Protein AF-A0A963VW65-F1 (afdb_monomer_lite)

Sequence (55 aa):
MQSQVPLIPELARHLVAAGGKRIRPVLTLLAARLCDYRGTRQIDLAACVEFIHTA

Foldseek 3Di:
DDDPDPVVVVVVVVLVVVPDPLVQLVVLVVVCVVVVNPDDVSVVVSVVRVVVVSD

Secondary structure (DSSP, 8-state):
---SSTHHHHHHHHHHHT----HHHHHHHHHHHHTT--SSHHHHHHHHHHHHHH-

Structure (mmCIF, N/CA/C/O backbone):
data_AF-A0A963VW65-F1
#
_entry.id   AF-A0A963VW65-F1
#
loop_
_atom_site.group_PDB
_atom_site.id
_atom_site.type_symbol
_atom_site.label_atom_id
_atom_site.label_alt_id
_atom_site.label_comp_id
_atom_site.label_asym_id
_atom_site.label_entity_id
_atom_site.label_seq_id
_atom_site.pdbx_PDB_ins_code
_atom_site.Cartn_x
_atom_site.Cartn_y
_atom_site.Cartn_z
_atom_site.occupancy
_atom_site.B_iso_or_equiv
_atom_site.auth_seq_id
_atom_site.auth_comp_id
_atom_site.auth_asym_id
_atom_site.auth_atom_id
_atom_site.pdbx_PDB_model_num
ATOM 1 N N . MET A 1 1 ? -12.496 7.360 5.816 1.00 62.53 1 MET A N 1
ATOM 2 C CA . MET A 1 1 ? -12.120 7.684 7.209 1.00 62.53 1 MET A CA 1
ATOM 3 C C . MET A 1 1 ? -13.319 8.323 7.883 1.00 62.53 1 MET A C 1
ATOM 5 O O . MET A 1 1 ? -13.800 9.333 7.384 1.00 62.53 1 MET A O 1
ATOM 9 N N . GLN A 1 2 ? -13.837 7.712 8.945 1.00 75.31 2 GLN A N 1
ATOM 10 C CA . GLN A 1 2 ? -14.915 8.272 9.762 1.00 75.31 2 GLN A CA 1
ATOM 11 C C . GLN A 1 2 ? -14.318 8.627 11.129 1.00 75.31 2 GLN A C 1
ATOM 13 O O . GLN A 1 2 ? -13.611 7.810 11.710 1.00 75.31 2 GLN A O 1
ATOM 18 N N . SER A 1 3 ? -14.547 9.850 11.603 1.00 85.31 3 SER A N 1
ATOM 19 C CA . SER A 1 3 ? -14.145 10.309 12.936 1.00 85.31 3 SER A CA 1
ATOM 20 C C . SER A 1 3 ? -15.277 11.136 13.529 1.00 85.31 3 SER A C 1
ATOM 22 O O . SER A 1 3 ? -15.945 11.869 12.800 1.00 85.31 3 SER A O 1
ATOM 24 N N . GLN A 1 4 ? -15.469 11.033 14.844 1.00 85.62 4 GLN A N 1
ATOM 25 C CA . GLN A 1 4 ? -16.390 11.892 15.594 1.00 85.62 4 GLN A CA 1
ATOM 26 C C . GLN A 1 4 ? -15.877 13.338 15.698 1.00 85.62 4 GLN A C 1
ATOM 28 O O . GLN A 1 4 ? -16.644 14.240 16.013 1.00 85.62 4 GLN A O 1
ATOM 33 N N . VAL A 1 5 ? -14.591 13.566 15.399 1.00 89.69 5 VAL A N 1
ATOM 34 C CA . VAL A 1 5 ? -13.983 14.896 15.307 1.00 89.69 5 VAL A CA 1
ATOM 35 C C . VAL A 1 5 ? -14.013 15.349 13.839 1.00 89.69 5 VAL A C 1
ATOM 37 O O . VAL A 1 5 ? -13.275 14.777 13.031 1.00 89.69 5 VAL A O 1
ATOM 40 N N . PRO A 1 6 ? -14.811 16.373 13.471 1.00 85.12 6 PRO A N 1
ATOM 41 C CA . PRO A 1 6 ? -15.041 16.768 12.073 1.00 85.12 6 PRO A CA 1
ATOM 42 C C . PRO A 1 6 ? -13.787 17.225 11.319 1.00 85.12 6 PRO A C 1
ATOM 44 O O . PRO A 1 6 ? -13.694 17.031 10.108 1.00 85.12 6 PRO A O 1
ATOM 47 N N . LEU A 1 7 ? -12.804 17.776 12.038 1.00 89.00 7 LEU A N 1
ATOM 48 C CA . LEU A 1 7 ? -11.556 18.282 11.460 1.00 89.00 7 LEU A CA 1
ATOM 49 C C . LEU A 1 7 ? -10.691 17.163 10.854 1.00 89.00 7 LEU A C 1
ATOM 51 O O . LEU A 1 7 ? -10.023 17.359 9.845 1.00 89.00 7 LEU A O 1
ATOM 55 N N . ILE A 1 8 ? -10.726 15.962 11.439 1.00 85.88 8 ILE A N 1
ATOM 56 C CA . ILE A 1 8 ? -9.902 14.821 11.013 1.00 85.88 8 ILE A CA 1
ATOM 57 C C . ILE A 1 8 ? -10.204 14.387 9.563 1.00 85.88 8 ILE A C 1
ATOM 59 O O . ILE A 1 8 ? -9.273 14.319 8.758 1.00 85.88 8 ILE A O 1
ATOM 63 N N . PRO A 1 9 ? -11.463 14.095 9.170 1.00 84.44 9 PRO A N 1
ATOM 64 C CA . PRO A 1 9 ? -11.773 13.731 7.790 1.00 84.44 9 PRO A CA 1
ATOM 65 C C . PRO A 1 9 ? -11.601 14.900 6.815 1.00 84.44 9 PRO A C 1
ATOM 67 O O . PRO A 1 9 ? -11.371 14.660 5.632 1.00 84.44 9 PRO A O 1
ATOM 70 N N . GLU A 1 10 ? -11.709 16.147 7.272 1.00 86.44 10 GLU A N 1
ATOM 71 C CA . GLU A 1 10 ? -11.475 17.325 6.437 1.00 86.44 10 GLU A CA 1
ATOM 72 C C . GLU A 1 10 ? -10.000 17.466 6.056 1.00 86.44 10 GLU A C 1
ATOM 74 O O . GLU A 1 10 ? -9.682 17.539 4.870 1.00 86.44 10 GLU A O 1
ATOM 79 N N . LEU A 1 11 ? -9.105 17.380 7.040 1.00 83.12 11 LEU A N 1
ATOM 80 C CA . LEU A 1 11 ? -7.659 17.442 6.838 1.00 83.12 11 LEU A CA 1
ATOM 81 C C . LEU A 1 11 ? -7.173 16.259 5.984 1.00 83.12 11 LEU A C 1
ATOM 83 O O . LEU A 1 11 ? -6.439 16.447 5.014 1.00 83.12 11 LEU A O 1
ATOM 87 N N . ALA A 1 12 ? -7.682 15.051 6.251 1.00 82.19 12 ALA A N 1
ATOM 88 C CA . ALA A 1 12 ? -7.402 13.871 5.432 1.00 82.19 12 ALA A CA 1
ATOM 89 C C . ALA A 1 12 ? -7.861 14.037 3.971 1.00 82.19 12 ALA A C 1
ATOM 91 O O . ALA A 1 12 ? -7.124 13.685 3.050 1.00 82.19 12 ALA A O 1
ATOM 92 N N . ARG A 1 13 ? -9.057 14.598 3.729 1.00 84.19 13 ARG A N 1
ATOM 93 C CA . ARG A 1 13 ? -9.524 14.905 2.364 1.00 84.19 13 ARG A CA 1
ATOM 94 C C . ARG A 1 13 ? -8.632 15.932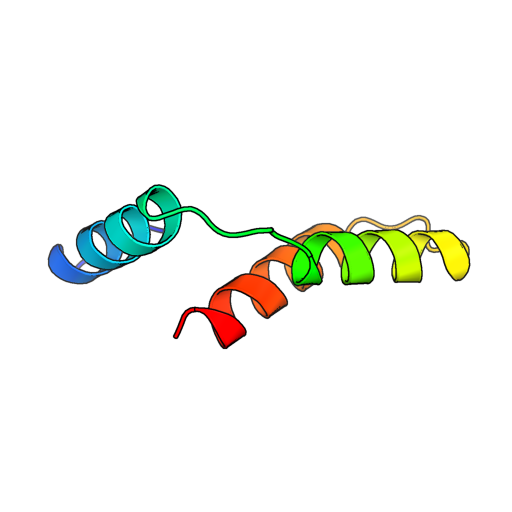 1.683 1.00 84.19 13 ARG A C 1
ATOM 96 O O . ARG A 1 13 ? -8.332 15.758 0.507 1.00 84.19 13 ARG A O 1
ATOM 103 N N . HIS A 1 14 ? -8.207 16.966 2.404 1.00 82.75 14 HIS A N 1
ATOM 104 C CA . HIS A 1 14 ? -7.345 18.010 1.859 1.00 82.75 14 HIS A CA 1
ATOM 105 C C . HIS A 1 14 ? -5.987 17.445 1.421 1.00 82.75 14 HIS A C 1
ATOM 107 O O . HIS A 1 14 ? -5.537 17.712 0.311 1.00 82.75 14 HIS A O 1
ATOM 113 N N . LEU A 1 15 ? -5.389 16.570 2.234 1.00 76.69 15 LEU A N 1
ATOM 114 C CA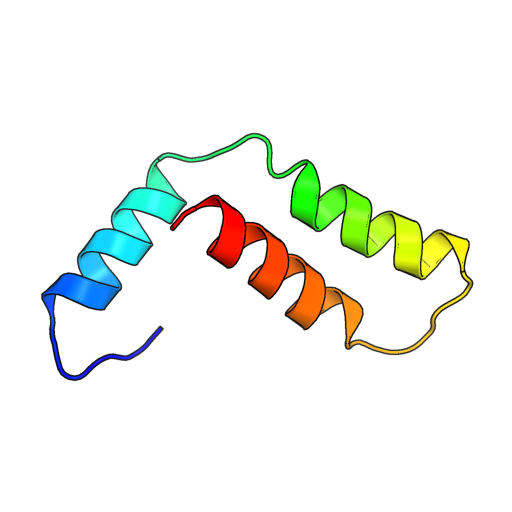 . LEU A 1 15 ? -4.141 15.871 1.914 1.00 76.69 15 LEU A CA 1
ATOM 115 C C . LEU A 1 15 ? -4.277 14.931 0.707 1.00 76.69 15 LEU A C 1
ATOM 117 O O . LEU A 1 15 ? -3.405 14.894 -0.159 1.00 76.69 15 LEU A O 1
ATOM 121 N N . VAL A 1 16 ? -5.387 14.193 0.606 1.00 80.38 16 VAL A N 1
ATOM 122 C CA . VAL A 1 16 ? -5.655 13.342 -0.565 1.00 80.38 16 VAL A CA 1
ATOM 123 C C . VAL A 1 16 ? -5.850 14.190 -1.828 1.00 80.38 16 VAL A C 1
ATOM 125 O O . VAL A 1 16 ? -5.311 13.839 -2.880 1.00 80.38 16 VAL A O 1
ATOM 128 N N . ALA A 1 17 ? -6.582 15.303 -1.721 1.00 80.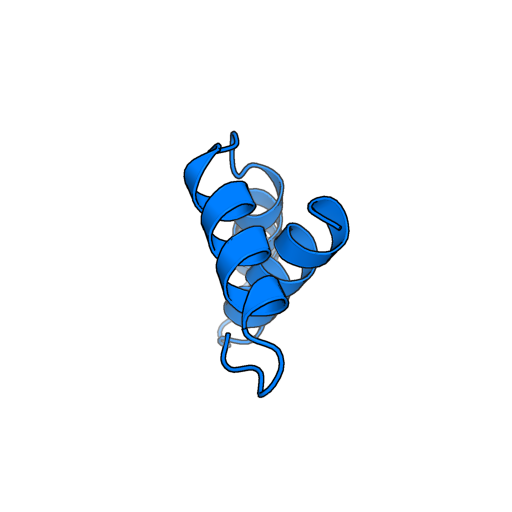62 17 ALA A N 1
ATOM 129 C CA . ALA A 1 17 ? -6.887 16.218 -2.822 1.00 80.62 17 ALA A CA 1
ATOM 130 C C . ALA A 1 17 ? -5.673 17.035 -3.292 1.00 80.62 17 ALA A C 1
ATOM 132 O O . ALA A 1 17 ? -5.586 17.349 -4.476 1.00 80.62 17 ALA A O 1
ATOM 133 N N . ALA A 1 18 ? -4.706 17.309 -2.409 1.00 79.69 18 ALA A N 1
ATOM 134 C CA . ALA A 1 18 ? -3.428 17.936 -2.755 1.00 79.69 18 ALA A CA 1
ATOM 135 C C . ALA A 1 18 ? -2.588 17.089 -3.738 1.00 79.69 18 ALA A C 1
ATOM 137 O O . ALA A 1 18 ? -1.624 17.577 -4.328 1.00 79.69 18 ALA A O 1
ATOM 138 N N . GLY A 1 19 ? -2.975 15.827 -3.955 1.00 74.75 19 GLY A N 1
ATOM 139 C CA . GLY A 1 19 ? -2.355 14.938 -4.925 1.00 74.75 19 GLY A CA 1
ATOM 140 C C . GLY A 1 19 ? -1.087 14.280 -4.388 1.00 74.75 19 GLY A C 1
ATOM 141 O O . GLY A 1 19 ? -0.900 14.101 -3.186 1.00 74.75 19 GLY A O 1
ATOM 142 N N . GLY A 1 20 ? -0.241 13.818 -5.303 1.00 81.06 20 GLY A N 1
ATOM 143 C CA . GLY A 1 20 ? 0.989 13.099 -4.993 1.00 81.06 20 GLY A CA 1
ATOM 144 C C . GLY A 1 20 ? 1.314 12.095 -6.088 1.00 81.06 20 GLY A C 1
ATOM 145 O O . GLY A 1 20 ? 0.426 11.576 -6.758 1.00 81.06 20 GLY A O 1
ATOM 146 N N . LYS A 1 21 ? 2.600 11.795 -6.279 1.00 88.94 21 LYS A N 1
ATOM 147 C CA . LYS A 1 21 ? 3.045 10.867 -7.334 1.00 88.94 21 LYS A CA 1
ATOM 148 C C . LYS A 1 21 ? 2.614 9.412 -7.080 1.00 88.94 21 LYS A C 1
ATOM 150 O O . LYS A 1 21 ? 2.787 8.578 -7.959 1.00 88.94 21 LYS A O 1
ATOM 155 N N . ARG A 1 22 ? 2.115 9.096 -5.872 1.00 90.25 22 ARG A N 1
ATOM 156 C CA . ARG A 1 22 ? 1.684 7.756 -5.418 1.00 90.25 22 ARG A CA 1
ATOM 157 C C . ARG A 1 22 ? 2.708 6.644 -5.698 1.00 90.25 22 ARG A C 1
ATOM 159 O O . ARG A 1 22 ? 2.356 5.483 -5.870 1.00 90.25 22 ARG A O 1
ATOM 166 N N . ILE A 1 23 ? 3.999 6.984 -5.700 1.00 94.56 23 ILE A N 1
ATOM 167 C CA . ILE A 1 23 ? 5.080 6.028 -5.991 1.00 94.56 23 ILE A CA 1
ATOM 168 C C . ILE A 1 23 ? 5.145 4.945 -4.909 1.00 94.56 23 ILE A C 1
ATOM 170 O O . ILE A 1 23 ? 5.356 3.778 -5.215 1.00 94.56 23 ILE A O 1
ATOM 174 N N . ARG A 1 24 ? 4.918 5.310 -3.644 1.00 94.94 24 ARG A N 1
ATOM 175 C CA . ARG A 1 24 ? 5.015 4.394 -2.500 1.00 94.94 24 ARG A CA 1
ATOM 176 C C . ARG A 1 24 ? 3.978 3.263 -2.549 1.00 94.94 24 ARG A C 1
ATOM 178 O O . ARG A 1 24 ? 4.403 2.110 -2.526 1.00 94.94 24 ARG A O 1
ATOM 185 N N . PRO A 1 25 ? 2.662 3.526 -2.688 1.00 95.81 25 PRO A N 1
ATOM 186 C CA . PRO A 1 25 ? 1.682 2.454 -2.820 1.00 95.81 25 PRO A CA 1
ATOM 187 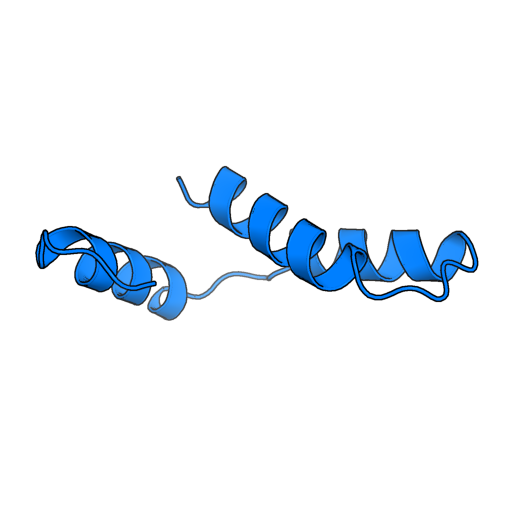C C . PRO A 1 25 ? 1.929 1.610 -4.075 1.00 95.81 25 PRO A C 1
ATOM 189 O O . PRO A 1 25 ? 1.812 0.390 -4.008 1.00 95.81 25 PRO A O 1
ATOM 192 N N . VAL A 1 26 ? 2.351 2.216 -5.194 1.00 96.75 26 VAL A N 1
ATOM 193 C CA . VAL A 1 26 ? 2.706 1.468 -6.414 1.00 96.75 26 VAL A CA 1
ATOM 194 C C . VAL A 1 26 ? 3.864 0.500 -6.160 1.00 96.75 26 VAL A C 1
ATOM 196 O O . VAL A 1 26 ? 3.763 -0.666 -6.534 1.00 96.75 26 VAL A O 1
ATOM 199 N N . LEU A 1 27 ? 4.928 0.934 -5.481 1.00 97.69 27 LEU A N 1
ATOM 200 C CA . LEU A 1 27 ? 6.054 0.064 -5.133 1.00 97.69 27 LEU A CA 1
ATOM 201 C C . LEU A 1 27 ? 5.632 -1.089 -4.214 1.00 97.69 27 LEU A C 1
ATOM 203 O O . LEU A 1 27 ? 6.037 -2.221 -4.459 1.00 97.69 27 LEU A O 1
ATOM 207 N N . THR A 1 28 ? 4.776 -0.843 -3.218 1.00 97.62 28 THR A N 1
ATOM 208 C CA . THR A 1 28 ? 4.253 -1.900 -2.333 1.00 97.62 28 THR A CA 1
ATOM 209 C C . THR A 1 28 ? 3.457 -2.952 -3.111 1.00 97.62 28 THR A C 1
ATOM 211 O O . THR A 1 28 ? 3.643 -4.154 -2.911 1.00 97.62 28 THR A O 1
ATOM 214 N N . LEU A 1 29 ? 2.600 -2.519 -4.041 1.00 97.88 29 LEU A N 1
ATOM 215 C CA . LEU A 1 29 ? 1.822 -3.425 -4.888 1.00 97.88 29 LEU A CA 1
ATOM 216 C C . LEU A 1 29 ? 2.715 -4.223 -5.848 1.00 97.88 29 LEU A C 1
ATOM 218 O O . LEU A 1 29 ? 2.509 -5.425 -6.026 1.00 97.88 29 LEU A O 1
ATOM 222 N N . LEU A 1 30 ? 3.707 -3.572 -6.462 1.00 98.06 30 LEU A N 1
ATOM 223 C CA . LEU A 1 30 ? 4.649 -4.226 -7.371 1.00 98.06 30 LEU A CA 1
ATOM 224 C C . LEU A 1 30 ? 5.545 -5.225 -6.638 1.00 98.06 30 LEU A C 1
ATOM 226 O O . LEU A 1 30 ? 5.749 -6.316 -7.157 1.00 98.06 30 LEU A O 1
ATOM 230 N N . ALA A 1 31 ? 6.009 -4.906 -5.428 1.00 98.19 31 ALA A N 1
ATOM 231 C CA . ALA A 1 31 ? 6.783 -5.823 -4.595 1.00 98.19 31 ALA A CA 1
ATOM 232 C C . ALA A 1 31 ? 5.981 -7.088 -4.247 1.00 98.19 31 ALA A C 1
ATOM 234 O O . ALA A 1 31 ? 6.493 -8.196 -4.375 1.00 98.19 31 ALA A O 1
ATOM 235 N N . ALA A 1 32 ? 4.699 -6.945 -3.892 1.00 98.19 32 ALA A N 1
ATOM 236 C CA . ALA A 1 32 ? 3.826 -8.092 -3.649 1.00 98.19 32 ALA A CA 1
ATOM 237 C C . ALA A 1 32 ? 3.678 -8.984 -4.895 1.00 98.19 32 ALA A C 1
ATOM 239 O O . ALA A 1 32 ? 3.762 -10.206 -4.786 1.00 98.19 32 ALA A O 1
ATOM 240 N N . ARG A 1 33 ? 3.519 -8.382 -6.083 1.00 97.69 33 ARG A N 1
ATOM 241 C CA . ARG A 1 33 ? 3.477 -9.123 -7.357 1.00 97.69 33 ARG A CA 1
ATOM 242 C C . ARG A 1 33 ? 4.805 -9.812 -7.678 1.00 97.69 33 ARG A C 1
ATOM 244 O O . ARG A 1 33 ? 4.793 -10.952 -8.121 1.00 97.69 33 ARG A O 1
ATOM 251 N N . LEU A 1 34 ? 5.931 -9.140 -7.436 1.00 98.38 34 LEU A N 1
ATOM 252 C CA . LEU A 1 34 ? 7.282 -9.682 -7.628 1.00 98.38 34 LEU A CA 1
ATOM 253 C C . LEU A 1 34 ? 7.537 -10.926 -6.767 1.00 98.38 34 LEU A C 1
ATOM 255 O O . LEU A 1 34 ? 8.248 -11.828 -7.194 1.00 98.38 34 LEU A O 1
ATOM 259 N N . CYS A 1 35 ? 6.921 -10.991 -5.588 1.00 98.12 35 CYS A N 1
ATOM 260 C 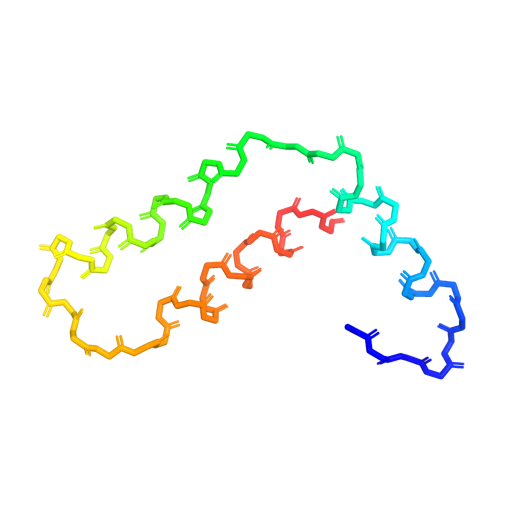CA . CYS A 1 35 ? 7.011 -12.125 -4.670 1.00 98.12 35 CYS A CA 1
ATOM 261 C C . CYS A 1 35 ? 5.933 -13.211 -4.900 1.00 98.12 35 CYS A C 1
ATOM 263 O O . CYS A 1 35 ? 5.731 -14.039 -4.015 1.00 98.12 35 CYS A O 1
ATOM 265 N N . ASP A 1 36 ? 5.206 -13.185 -6.027 1.00 97.88 36 ASP A N 1
ATOM 266 C CA . ASP A 1 36 ? 4.042 -14.047 -6.332 1.00 97.88 36 ASP A CA 1
ATOM 267 C C . ASP A 1 36 ? 2.992 -14.096 -5.200 1.00 97.88 36 ASP A C 1
ATOM 269 O O . ASP A 1 36 ? 2.348 -15.115 -4.938 1.00 97.88 36 ASP A O 1
ATOM 273 N N . TYR A 1 37 ? 2.800 -12.984 -4.481 1.00 98.00 37 TYR A N 1
ATOM 274 C CA . TYR A 1 37 ? 1.790 -12.919 -3.431 1.00 98.00 37 TYR A CA 1
ATOM 275 C C . TYR A 1 37 ? 0.382 -12.857 -4.037 1.00 98.00 37 TYR A C 1
ATOM 277 O O . TYR A 1 37 ? 0.035 -11.911 -4.744 1.00 98.00 37 TYR A O 1
ATOM 285 N N . ARG A 1 38 ? -0.460 -13.843 -3.705 1.00 96.44 38 ARG A N 1
ATOM 286 C CA . ARG A 1 38 ? -1.824 -13.994 -4.257 1.00 96.44 38 ARG A CA 1
ATOM 287 C C . ARG A 1 38 ? -2.949 -13.509 -3.345 1.00 96.44 38 ARG A C 1
ATOM 289 O O . ARG A 1 38 ? -4.118 -13.658 -3.684 1.00 96.44 38 ARG A O 1
ATOM 296 N N . GLY A 1 39 ? -2.615 -12.975 -2.173 1.00 96.50 39 GLY A N 1
ATOM 297 C CA . GLY A 1 39 ? -3.616 -12.411 -1.270 1.00 96.50 39 GLY A CA 1
ATOM 298 C C . GLY A 1 39 ? -3.979 -10.967 -1.618 1.00 96.50 39 GLY A C 1
ATOM 299 O O . GLY A 1 39 ? -3.647 -10.459 -2.689 1.00 96.50 39 GLY A O 1
ATOM 300 N N . THR A 1 40 ? -4.658 -10.304 -0.682 1.00 97.25 40 THR A N 1
ATOM 301 C CA . THR A 1 40 ? -5.129 -8.914 -0.824 1.00 97.25 40 THR A CA 1
ATOM 302 C C . THR A 1 40 ? -4.515 -7.944 0.187 1.00 97.25 40 THR A C 1
ATOM 304 O O . THR A 1 40 ? -4.698 -6.736 0.059 1.00 97.25 40 THR A O 1
ATOM 307 N N . ARG A 1 41 ? -3.726 -8.437 1.155 1.00 97.50 41 ARG A N 1
ATOM 308 C CA . ARG A 1 41 ? -3.124 -7.614 2.224 1.00 97.50 41 ARG A CA 1
ATOM 309 C C . ARG A 1 41 ? -2.219 -6.491 1.713 1.00 97.50 41 ARG A C 1
ATOM 311 O O . ARG A 1 41 ? -2.039 -5.491 2.394 1.00 97.50 41 ARG A O 1
ATOM 318 N N . GLN A 1 42 ? -1.646 -6.637 0.521 1.00 97.12 42 GLN A N 1
ATOM 319 C CA . GLN A 1 42 ? -0.848 -5.608 -0.143 1.00 97.12 42 GLN A CA 1
ATOM 320 C C . GLN A 1 42 ? -1.641 -4.328 -0.429 1.00 97.12 42 GLN A C 1
ATOM 322 O O . GLN A 1 42 ? -1.035 -3.267 -0.516 1.00 97.12 42 GLN A O 1
ATOM 327 N N . ILE A 1 43 ? -2.969 -4.414 -0.568 1.00 96.88 43 ILE A N 1
ATOM 328 C CA . ILE A 1 43 ? -3.842 -3.253 -0.781 1.00 96.88 43 ILE A CA 1
ATOM 329 C C . ILE A 1 43 ? -3.892 -2.417 0.499 1.00 96.88 43 ILE A C 1
ATOM 331 O O . ILE A 1 43 ? -3.583 -1.225 0.467 1.00 96.88 43 ILE A O 1
ATOM 335 N N . ASP A 1 44 ? -4.189 -3.061 1.630 1.00 97.12 44 ASP A N 1
ATOM 336 C CA . ASP A 1 44 ? -4.228 -2.401 2.936 1.00 97.12 44 ASP A CA 1
ATOM 337 C C . ASP A 1 44 ? -2.843 -1.871 3.323 1.00 97.12 44 ASP A C 1
ATOM 339 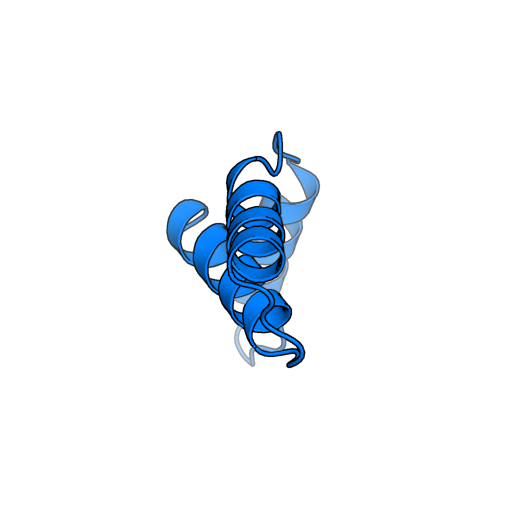O O . ASP A 1 44 ? -2.711 -0.729 3.754 1.00 97.12 44 ASP A O 1
ATOM 343 N N . LEU A 1 45 ? -1.783 -2.648 3.073 1.00 96.62 45 LEU A N 1
ATOM 344 C CA . LEU A 1 45 ? -0.403 -2.214 3.306 1.00 96.62 45 LEU A CA 1
ATOM 345 C C . LEU A 1 45 ? -0.013 -1.012 2.439 1.00 96.62 45 LEU A C 1
ATOM 347 O O . LEU A 1 45 ? 0.624 -0.088 2.939 1.00 96.62 45 LEU A O 1
ATOM 351 N N . ALA A 1 46 ? -0.393 -0.988 1.160 1.00 96.12 46 ALA A N 1
ATOM 352 C CA . ALA A 1 46 ? -0.133 0.151 0.283 1.00 96.12 46 ALA A CA 1
ATOM 353 C C . ALA A 1 46 ? -0.838 1.421 0.790 1.00 96.12 46 ALA A C 1
ATOM 355 O O . ALA A 1 46 ? -0.230 2.493 0.793 1.00 96.12 46 ALA A O 1
ATOM 356 N N . ALA A 1 47 ? -2.078 1.294 1.274 1.00 92.81 47 ALA A N 1
ATOM 357 C CA . ALA A 1 47 ? -2.808 2.396 1.894 1.00 92.81 47 ALA A CA 1
ATOM 358 C C . ALA A 1 47 ? -2.143 2.864 3.201 1.00 92.81 47 ALA A C 1
ATOM 360 O O . ALA A 1 47 ? -1.932 4.062 3.383 1.00 92.81 47 ALA A O 1
ATOM 361 N N . CYS A 1 48 ? -1.747 1.939 4.081 1.00 94.00 48 CYS A N 1
ATOM 362 C CA . CYS A 1 48 ? -1.034 2.258 5.319 1.00 94.00 48 CYS A CA 1
ATOM 363 C C . CYS A 1 48 ? 0.284 2.996 5.056 1.00 94.00 48 CYS A C 1
ATOM 365 O O . CYS A 1 48 ? 0.558 3.995 5.713 1.00 94.00 48 CYS A O 1
ATOM 367 N N . VAL A 1 49 ? 1.087 2.543 4.088 1.00 94.19 49 VAL A N 1
ATOM 368 C CA . VAL A 1 49 ? 2.364 3.184 3.730 1.00 94.19 49 VAL A CA 1
ATOM 369 C C . VAL A 1 49 ? 2.156 4.624 3.259 1.00 94.19 49 VAL A C 1
ATOM 371 O O . VAL A 1 49 ? 2.915 5.513 3.648 1.00 94.19 49 VAL A O 1
ATOM 374 N N . GLU A 1 50 ? 1.133 4.870 2.439 1.00 91.31 50 GLU A N 1
ATOM 375 C CA . GLU A 1 50 ? 0.819 6.224 1.980 1.00 91.31 50 GLU A CA 1
ATOM 376 C C . GLU A 1 50 ? 0.322 7.106 3.134 1.00 91.31 50 GLU A C 1
ATOM 378 O O . GLU A 1 50 ? 0.768 8.245 3.262 1.00 91.31 50 GLU A O 1
ATOM 383 N N . PHE A 1 51 ? -0.533 6.583 4.022 1.00 87.62 51 PHE A N 1
ATOM 384 C CA . PHE A 1 51 ? -0.989 7.323 5.202 1.00 87.62 51 PHE A CA 1
ATOM 385 C C . PHE A 1 51 ? 0.148 7.674 6.162 1.00 87.62 51 PHE A C 1
ATOM 387 O O . PHE A 1 51 ? 0.205 8.811 6.618 1.00 87.62 51 PHE A O 1
ATOM 394 N N . ILE A 1 52 ? 1.075 6.747 6.423 1.00 89.06 52 ILE A N 1
ATOM 395 C CA . ILE A 1 52 ? 2.243 6.995 7.284 1.00 89.06 52 ILE A CA 1
ATOM 396 C C . ILE A 1 52 ? 3.144 8.082 6.695 1.00 89.06 52 ILE A C 1
ATOM 398 O O . ILE A 1 52 ? 3.706 8.871 7.440 1.00 89.06 52 ILE A O 1
ATOM 402 N N . HIS A 1 53 ? 3.300 8.136 5.370 1.00 86.25 53 HIS A N 1
ATOM 403 C CA . HIS A 1 53 ? 4.103 9.182 4.738 1.00 86.25 53 HIS A CA 1
ATOM 404 C C . HIS A 1 53 ? 3.419 10.555 4.722 1.00 86.25 53 HIS A C 1
ATOM 406 O O . HIS A 1 53 ? 4.104 11.573 4.673 1.00 86.25 53 HIS A O 1
ATOM 412 N N . THR A 1 54 ? 2.088 10.566 4.670 1.00 78.19 54 THR A N 1
ATOM 413 C CA . THR A 1 54 ? 1.294 11.794 4.559 1.00 78.19 54 THR A CA 1
ATOM 414 C C . THR A 1 54 ? 1.095 12.480 5.920 1.00 78.19 54 THR A C 1
ATOM 416 O O . THR A 1 54 ? 0.820 13.678 5.943 1.00 78.19 54 THR A O 1
ATOM 419 N N . ALA A 1 55 ? 1.207 11.731 7.025 1.00 69.38 55 ALA A N 1
ATOM 420 C CA . ALA A 1 55 ? 1.213 12.251 8.397 1.00 69.38 55 ALA A CA 1
ATOM 421 C C . ALA A 1 55 ? 2.497 13.038 8.702 1.00 69.38 55 ALA A C 1
ATOM 423 O O . ALA A 1 55 ? 2.375 14.069 9.400 1.00 69.38 55 ALA A O 1
#

Radius of gyration: 13.39 Å; chains: 1; bounding box: 24×32×23 Å

pLDDT: mean 89.6, std 8.46, range [62.53, 98.38]